Protein AF-A0AAV6L089-F1 (afdb_monomer_lite)

InterPro domains:
  IPR043141 Large ribosomal subunit protein uL10-like domain superfamily [G3DSA:3.30.70.1730] (5-53)
  IPR043141 Large ribosomal subunit protein uL10-like domain superfamily [G3DSA:3.30.70.1730] (54-117)
  IPR043141 Large ribosomal subunit protein uL10-like domain superfamily [SSF160369] (8-100)
  IPR050323 Universal ribosomal protein uL10 [PTHR45699] (53-112)

Secondary structure (DSSP, 8-state):
------HHHHHHHHHHHHHHHHHH-SEEE----TT--HHHHHHHHHHTBTTEEEETTEEEESS-HHHHHHHHHHT---PPPPTTSPPSS--PPPSS-----GGGTHHHHHTT---TTTTSS--

Sequence (123 aa):
MAVKTSKAEKKIKYDHKLCQLLDDYTQILIAAADNVGSNQLQNIRRGLRGDSVGNVGLIFTKGDLKEVSEEVAKYKVGAPARVGLVAPVDVVVPPGNTGLDPSQTSFFQVCSLNCCQLFSSVY

pLDDT: mean 72.43, std 11.78, range [37.31, 91.44]

Foldseek 3Di:
DDDPDDPVVVVVVVVVVVVVLPVVAPDKDAADCPPQDPVLQVVLVVQLPPQWDDDNRITGGNDDPVVVVVSSVVSPDDDPDDPPDDDPDDDDDDDDDPPDDPVPCVVCVVVVHPPPPPPPPPD

Structure (mmCIF, N/CA/C/O backbone):
data_AF-A0AAV6L089-F1
#
_entry.id   AF-A0AAV6L089-F1
#
loop_
_atom_site.group_PDB
_atom_site.id
_atom_site.type_symbol
_atom_site.label_atom_id
_atom_site.label_alt_id
_atom_site.label_comp_id
_atom_site.label_asym_id
_atom_site.label_entity_id
_atom_site.label_seq_id
_atom_site.pdbx_PDB_ins_code
_atom_site.Cartn_x
_atom_site.Cartn_y
_atom_site.Cartn_z
_atom_site.occupancy
_atom_site.B_iso_or_equiv
_atom_site.auth_seq_id
_atom_site.auth_comp_id
_atom_site.auth_asym_id
_atom_site.auth_atom_id
_atom_site.pdbx_PDB_model_num
ATOM 1 N N . MET A 1 1 ? -3.268 22.069 16.979 1.00 44.50 1 MET A N 1
ATOM 2 C CA . MET A 1 1 ? -2.539 21.622 18.190 1.00 44.50 1 MET A CA 1
ATOM 3 C C . MET A 1 1 ? -3.081 20.261 18.603 1.00 44.50 1 MET A C 1
ATOM 5 O O . MET A 1 1 ? -4.291 20.128 18.721 1.00 44.50 1 MET A O 1
ATOM 9 N N . ALA A 1 2 ? -2.235 19.237 18.742 1.00 55.50 2 ALA A N 1
ATOM 10 C CA . ALA A 1 2 ? -2.690 17.888 19.082 1.00 55.50 2 ALA A CA 1
ATOM 11 C C . ALA A 1 2 ? -2.738 17.711 20.605 1.00 55.50 2 ALA A C 1
ATOM 13 O O . ALA A 1 2 ? -1.699 17.663 21.263 1.00 55.50 2 ALA A O 1
ATOM 14 N N . VAL A 1 3 ? -3.946 17.603 21.157 1.00 70.38 3 VAL A N 1
ATOM 15 C CA . VAL A 1 3 ? -4.158 17.217 22.556 1.00 70.38 3 VAL A CA 1
ATOM 16 C C . VAL A 1 3 ? -3.586 15.811 22.756 1.00 70.38 3 VAL A C 1
ATOM 18 O O . VAL A 1 3 ? -4.002 14.855 22.096 1.00 70.38 3 VAL A O 1
ATOM 21 N N . LYS A 1 4 ? -2.589 15.670 23.637 1.00 61.72 4 LYS A N 1
ATOM 22 C CA . LYS A 1 4 ? -1.963 14.377 23.947 1.00 61.72 4 LYS A CA 1
ATOM 23 C C . LYS A 1 4 ? -2.898 13.559 24.843 1.00 61.72 4 LYS A C 1
ATOM 25 O O . LYS A 1 4 ? -2.752 13.547 26.055 1.00 61.72 4 LYS A O 1
ATOM 30 N N . THR A 1 5 ? -3.857 12.867 24.237 1.00 76.06 5 THR A N 1
ATOM 31 C CA . THR A 1 5 ? -4.718 11.898 24.933 1.00 76.06 5 THR A CA 1
ATOM 32 C C . THR A 1 5 ? -3.909 10.694 25.424 1.00 76.06 5 THR A C 1
ATOM 34 O O . THR A 1 5 ? -2.923 10.308 24.772 1.00 76.06 5 THR A O 1
ATOM 37 N N . SER A 1 6 ? -4.347 10.087 26.532 1.00 83.19 6 SER A N 1
ATOM 38 C CA . SER A 1 6 ? -3.741 8.886 27.114 1.00 83.19 6 SER A CA 1
ATOM 39 C C . SER A 1 6 ? -3.697 7.731 26.098 1.00 83.19 6 SER A C 1
ATOM 41 O O . SER A 1 6 ? -4.522 7.635 25.183 1.00 83.19 6 SER A O 1
ATOM 43 N N . LYS A 1 7 ? -2.692 6.849 26.211 1.00 79.69 7 LYS A N 1
ATOM 44 C CA . LYS A 1 7 ? -2.524 5.715 25.278 1.00 79.69 7 LYS A CA 1
ATOM 45 C C . LYS A 1 7 ? -3.734 4.770 25.304 1.00 79.69 7 LYS A C 1
ATOM 47 O O . LYS A 1 7 ? -4.067 4.208 24.265 1.00 79.69 7 LYS A O 1
ATOM 52 N N . ALA A 1 8 ? -4.378 4.617 26.462 1.00 85.50 8 ALA A N 1
ATOM 53 C CA . ALA A 1 8 ? -5.532 3.742 26.649 1.00 85.50 8 ALA A CA 1
ATOM 54 C C . ALA A 1 8 ? -6.777 4.269 25.919 1.00 85.50 8 ALA A C 1
ATOM 56 O O . ALA A 1 8 ? -7.371 3.547 25.124 1.00 85.50 8 ALA A O 1
ATOM 57 N N . GLU A 1 9 ? -7.107 5.551 26.081 1.00 86.31 9 GLU A N 1
ATOM 58 C CA . GLU A 1 9 ? -8.275 6.159 25.427 1.00 86.31 9 GLU A CA 1
ATOM 59 C C . GLU A 1 9 ? -8.173 6.154 23.900 1.00 86.31 9 GLU A C 1
ATOM 61 O O . GLU A 1 9 ? -9.179 6.029 23.206 1.00 86.31 9 GLU A O 1
ATOM 66 N N . LYS A 1 10 ? -6.956 6.260 23.353 1.00 84.62 10 LYS A N 1
ATOM 67 C CA . LYS A 1 10 ? -6.739 6.142 21.906 1.00 84.62 10 LYS A CA 1
ATOM 68 C C . LYS A 1 10 ? -7.093 4.750 21.406 1.00 84.62 10 LYS A C 1
ATOM 70 O O . LYS A 1 10 ? -7.776 4.650 20.397 1.00 84.62 10 LYS A O 1
ATOM 75 N N . LYS A 1 11 ? -6.657 3.700 22.108 1.00 86.75 11 LYS A N 1
ATOM 76 C CA . LYS A 1 11 ? -6.957 2.313 21.727 1.00 86.75 11 LYS A CA 1
ATOM 77 C C . LYS A 1 11 ? -8.460 2.060 21.723 1.00 86.75 11 LYS A C 1
ATOM 79 O O . LYS A 1 11 ? -8.959 1.579 20.722 1.00 86.75 11 LYS A O 1
ATOM 84 N N . ILE A 1 12 ? -9.165 2.491 22.768 1.00 90.31 12 ILE A N 1
ATOM 85 C CA . ILE A 1 12 ? -10.623 2.325 22.881 1.00 90.31 12 ILE A CA 1
ATOM 86 C C . ILE A 1 12 ? -11.354 3.056 21.741 1.00 90.31 12 ILE A C 1
ATOM 88 O O . ILE A 1 12 ? -12.251 2.502 21.115 1.00 90.31 12 ILE A O 1
ATOM 92 N N . LYS A 1 13 ? -10.935 4.285 21.408 1.00 89.12 13 LYS A N 1
ATOM 93 C CA . LYS A 1 13 ? -11.509 5.039 20.278 1.00 89.12 13 LYS A CA 1
ATOM 94 C C . LYS A 1 13 ? -11.220 4.394 18.922 1.00 89.12 13 LYS A C 1
ATOM 96 O O . LYS A 1 13 ? -12.077 4.426 18.044 1.00 89.12 13 LYS A O 1
ATOM 101 N N . TYR A 1 14 ? -10.015 3.856 18.731 1.00 86.50 14 TYR A N 1
ATOM 102 C CA . TYR A 1 14 ? -9.661 3.141 17.505 1.00 86.50 14 TYR A CA 1
ATOM 103 C C . TYR A 1 14 ? -10.434 1.832 17.369 1.00 86.50 14 TYR A C 1
ATOM 105 O O . TYR A 1 14 ? -10.888 1.538 16.273 1.00 86.50 14 TYR A O 1
ATOM 113 N N . ASP A 1 15 ? -10.609 1.103 18.466 1.00 89.50 15 ASP A N 1
ATOM 114 C CA . ASP A 1 15 ? -11.325 -0.170 18.515 1.00 89.50 15 ASP A CA 1
ATOM 115 C C . ASP A 1 15 ? -12.801 0.009 18.146 1.00 89.50 15 ASP A C 1
ATOM 117 O O . ASP A 1 15 ? -13.287 -0.595 17.197 1.00 89.50 15 ASP A O 1
ATOM 121 N N . HIS A 1 16 ? -13.476 0.978 18.770 1.00 91.44 16 HIS A N 1
ATOM 122 C CA . HIS A 1 16 ? -14.857 1.313 18.423 1.00 91.44 16 HIS A CA 1
ATOM 123 C C . HIS A 1 16 ? -15.011 1.736 16.954 1.00 91.44 16 HIS A C 1
ATOM 125 O O . HIS A 1 16 ? -15.977 1.374 16.287 1.00 91.44 16 HIS A O 1
ATOM 131 N N . LYS A 1 17 ? -14.048 2.502 16.425 1.00 87.38 17 LYS A N 1
ATOM 132 C CA . LYS A 1 17 ? -14.046 2.902 15.013 1.00 87.38 17 LYS A CA 1
ATOM 133 C C . LYS A 1 17 ? -13.798 1.714 14.079 1.00 87.38 17 LYS A C 1
ATOM 135 O O . LYS A 1 17 ? -14.322 1.708 12.971 1.00 87.38 17 LYS A O 1
ATOM 140 N N . LEU A 1 18 ? -12.991 0.743 14.502 1.00 85.81 18 LEU A N 1
ATOM 141 C CA . LEU A 1 18 ? -12.735 -0.472 13.741 1.00 85.81 18 LEU A CA 1
ATOM 142 C C . LEU A 1 18 ? -13.996 -1.335 13.670 1.00 85.81 18 LEU A C 1
ATOM 144 O O . LEU A 1 18 ? -14.356 -1.739 12.575 1.00 85.81 18 LEU A O 1
ATOM 148 N N . CYS A 1 19 ? -14.695 -1.543 14.790 1.00 88.81 19 CYS A N 1
ATOM 149 C CA . CYS A 1 19 ? -15.953 -2.294 14.811 1.00 88.81 19 CYS A CA 1
ATOM 150 C C . CYS A 1 19 ? -16.994 -1.689 13.862 1.00 88.81 19 CYS A C 1
ATOM 152 O O . CYS A 1 19 ? -17.545 -2.405 13.040 1.00 88.81 19 CYS A O 1
ATOM 154 N N . GLN A 1 20 ? -17.162 -0.362 13.867 1.00 88.00 20 GLN A N 1
ATOM 155 C CA . GLN A 1 20 ? -18.057 0.312 12.915 1.00 88.00 20 GLN A CA 1
ATOM 156 C C . GLN A 1 20 ? -17.690 0.033 11.449 1.00 88.00 20 GLN A C 1
ATOM 158 O O . GLN A 1 20 ? -18.560 -0.207 10.622 1.00 88.00 20 GLN A O 1
ATOM 163 N N . LEU A 1 21 ? -16.395 0.041 11.122 1.00 84.50 21 LEU A N 1
ATOM 164 C CA . LEU A 1 21 ? -15.922 -0.258 9.768 1.00 84.50 21 LEU A CA 1
ATOM 165 C C . LEU A 1 21 ? -16.069 -1.742 9.402 1.00 84.50 21 LEU A C 1
ATOM 167 O O . LEU A 1 21 ? -16.192 -2.056 8.225 1.00 84.50 21 LEU A O 1
ATOM 171 N N . LEU A 1 22 ? -16.043 -2.643 10.384 1.00 84.12 22 LEU A N 1
ATOM 172 C CA . LEU A 1 22 ? -16.285 -4.071 10.176 1.00 84.12 22 LEU A CA 1
ATOM 173 C C . LEU A 1 22 ? -17.772 -4.375 9.960 1.00 84.12 22 LEU A C 1
ATOM 175 O O . LEU A 1 22 ? -18.090 -5.274 9.191 1.00 84.12 22 LEU A O 1
ATOM 179 N N . ASP A 1 23 ? -18.664 -3.614 10.594 1.00 88.56 23 ASP A N 1
ATOM 180 C CA . ASP A 1 23 ? -20.113 -3.771 10.439 1.00 88.56 23 ASP A CA 1
ATOM 181 C C . ASP A 1 23 ? -20.620 -3.169 9.112 1.00 88.56 23 ASP A C 1
ATOM 183 O O . ASP A 1 23 ? -21.501 -3.731 8.462 1.00 88.56 23 ASP A O 1
ATOM 187 N N . ASP A 1 24 ? -20.045 -2.041 8.677 1.00 86.50 24 ASP A N 1
ATOM 188 C CA . ASP A 1 24 ? -20.463 -1.314 7.467 1.00 86.50 24 ASP A CA 1
ATOM 189 C C . ASP A 1 24 ? -19.994 -1.960 6.147 1.00 86.50 24 ASP A C 1
ATOM 191 O O . ASP A 1 24 ? -20.542 -1.659 5.078 1.00 86.50 24 ASP A O 1
ATOM 195 N N . TYR A 1 25 ? -18.944 -2.786 6.189 1.00 82.94 25 TYR A N 1
ATOM 196 C CA . TYR A 1 25 ? -18.291 -3.351 5.007 1.00 82.94 25 TYR A CA 1
ATOM 197 C C . TYR A 1 25 ? -18.220 -4.873 5.101 1.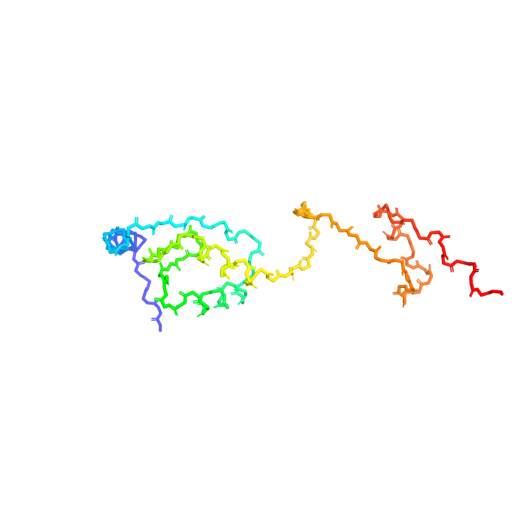00 82.94 25 TYR A C 1
ATOM 199 O O . TYR A 1 25 ? -17.650 -5.437 6.026 1.00 82.94 25 TYR A O 1
ATOM 207 N N . THR A 1 26 ? -18.740 -5.554 4.083 1.00 81.81 26 THR A N 1
ATOM 208 C CA . THR A 1 26 ? -18.785 -7.022 4.032 1.00 81.81 26 THR A CA 1
ATOM 209 C C . THR A 1 26 ? -17.457 -7.657 3.626 1.00 81.81 26 THR A C 1
ATOM 211 O O . THR A 1 26 ? -17.273 -8.860 3.803 1.00 81.81 26 THR A O 1
ATOM 214 N N . GLN A 1 27 ? -16.544 -6.880 3.038 1.00 81.75 27 GLN A N 1
ATOM 215 C CA . GLN A 1 27 ? -15.283 -7.366 2.487 1.00 81.75 27 GLN A CA 1
ATOM 216 C C . GLN A 1 27 ? -14.099 -6.551 3.008 1.00 81.75 27 GLN A C 1
ATOM 218 O O . GLN A 1 27 ? -14.122 -5.318 3.070 1.00 81.75 27 GLN A O 1
ATOM 223 N N . ILE A 1 28 ? -13.049 -7.278 3.392 1.00 81.75 28 ILE A N 1
ATOM 224 C CA . ILE A 1 28 ? -11.830 -6.729 3.979 1.00 81.75 28 ILE A CA 1
ATOM 225 C C . ILE A 1 28 ? -10.649 -7.239 3.165 1.00 81.75 28 ILE A C 1
ATOM 227 O O . ILE A 1 28 ? -10.488 -8.444 2.971 1.00 81.75 28 ILE A O 1
ATOM 231 N N . LEU A 1 29 ? -9.796 -6.318 2.735 1.00 80.12 29 LEU A N 1
ATOM 232 C CA . LEU A 1 29 ? -8.530 -6.607 2.086 1.00 80.12 29 LEU A CA 1
ATOM 233 C C . LEU A 1 29 ? -7.388 -6.176 3.013 1.00 80.12 29 LEU A C 1
ATOM 235 O O . LEU A 1 29 ? -7.295 -5.018 3.421 1.00 80.12 29 LEU A O 1
ATOM 239 N N . ILE A 1 30 ? -6.494 -7.108 3.331 1.00 79.69 30 ILE A N 1
ATOM 240 C CA . ILE A 1 30 ? -5.255 -6.811 4.055 1.00 79.69 30 ILE A CA 1
ATOM 241 C C . ILE A 1 30 ? -4.162 -6.584 3.016 1.00 79.69 30 ILE A C 1
ATOM 243 O O . ILE A 1 30 ? -3.822 -7.496 2.265 1.00 79.69 30 ILE A O 1
ATOM 247 N N . ALA A 1 31 ? -3.612 -5.372 2.971 1.00 75.75 31 ALA A N 1
ATOM 248 C CA . ALA A 1 31 ? -2.500 -5.036 2.091 1.00 75.75 31 ALA A CA 1
ATOM 249 C C . ALA A 1 31 ? -1.217 -4.859 2.909 1.00 75.75 31 ALA A C 1
ATOM 251 O O . ALA A 1 31 ? -1.189 -4.152 3.915 1.00 75.75 31 ALA A O 1
ATOM 252 N N . ALA A 1 32 ? -0.130 -5.496 2.478 1.00 71.38 32 ALA A N 1
ATOM 253 C CA . ALA A 1 32 ? 1.186 -5.228 3.038 1.00 71.38 32 ALA A CA 1
ATOM 254 C C . ALA A 1 32 ? 1.696 -3.894 2.473 1.00 71.38 32 ALA A C 1
ATOM 256 O O . ALA A 1 32 ? 1.915 -3.757 1.270 1.00 71.38 32 ALA A O 1
ATOM 257 N N . ALA A 1 33 ? 1.867 -2.899 3.342 1.00 67.38 33 ALA A N 1
ATOM 258 C CA . ALA A 1 33 ? 2.369 -1.571 2.986 1.00 67.38 33 ALA A CA 1
ATOM 259 C C . ALA A 1 33 ? 3.899 -1.468 3.113 1.00 67.38 33 ALA A C 1
ATOM 261 O O . ALA A 1 33 ? 4.435 -0.378 3.339 1.00 67.38 33 ALA A O 1
ATOM 262 N N . ASP A 1 34 ? 4.601 -2.596 3.028 1.00 68.06 34 ASP A N 1
ATOM 263 C CA . ASP A 1 34 ? 6.047 -2.630 3.179 1.00 68.06 34 ASP A CA 1
ATOM 264 C C . ASP A 1 34 ? 6.699 -1.958 1.967 1.00 68.06 34 ASP A C 1
ATOM 266 O O . ASP A 1 34 ? 6.274 -2.115 0.822 1.00 68.06 34 ASP A O 1
ATOM 270 N N . ASN A 1 35 ? 7.714 -1.138 2.234 1.00 64.56 35 ASN A N 1
ATOM 271 C CA . ASN A 1 35 ? 8.464 -0.378 1.231 1.00 64.56 35 ASN A CA 1
ATOM 272 C C . ASN A 1 35 ? 7.679 0.750 0.526 1.00 64.56 35 ASN A C 1
ATOM 274 O O . ASN A 1 35 ? 8.158 1.293 -0.470 1.00 64.56 35 ASN A O 1
ATOM 278 N N . VAL A 1 36 ? 6.526 1.172 1.057 1.00 72.25 36 VAL A N 1
ATOM 279 C CA . VAL A 1 36 ? 5.772 2.326 0.539 1.00 72.25 36 VAL A CA 1
ATOM 280 C C . VAL A 1 36 ? 6.233 3.618 1.223 1.00 72.25 36 VAL A C 1
ATOM 282 O O . VAL A 1 36 ? 6.108 3.788 2.436 1.00 72.25 36 VAL A O 1
ATOM 285 N N . GLY A 1 37 ? 6.756 4.571 0.446 1.00 72.81 37 GLY A N 1
ATOM 286 C CA . GLY A 1 37 ? 7.133 5.890 0.968 1.00 72.81 37 GLY A CA 1
ATOM 287 C C . GLY A 1 37 ? 5.918 6.733 1.384 1.00 72.81 37 GLY A C 1
ATOM 288 O O . GLY A 1 37 ? 4.837 6.595 0.817 1.00 72.81 37 GLY A O 1
ATOM 289 N N . SER A 1 38 ? 6.081 7.675 2.320 1.00 76.88 38 SER A N 1
ATOM 290 C CA . SER A 1 38 ? 4.974 8.499 2.850 1.00 76.88 38 SER A CA 1
ATOM 291 C C . SER A 1 38 ? 4.165 9.231 1.769 1.00 76.88 38 SER A C 1
ATOM 293 O O . SER A 1 38 ? 2.940 9.284 1.848 1.00 76.88 38 SER A O 1
ATOM 295 N N . ASN A 1 39 ? 4.832 9.764 0.740 1.00 79.94 39 ASN A N 1
ATOM 296 C CA . ASN A 1 39 ? 4.169 10.452 -0.376 1.00 79.94 39 ASN A CA 1
ATOM 297 C C . ASN A 1 39 ? 3.403 9.475 -1.281 1.00 79.94 39 ASN A C 1
ATOM 299 O O . ASN A 1 39 ? 2.301 9.776 -1.733 1.00 79.94 39 ASN A O 1
ATOM 303 N N . GLN A 1 40 ? 3.953 8.280 -1.498 1.00 73.62 40 GLN A N 1
ATOM 304 C CA . GLN A 1 40 ? 3.285 7.217 -2.246 1.00 73.62 40 GLN A CA 1
ATOM 305 C C . GLN A 1 40 ? 2.040 6.732 -1.496 1.00 73.62 40 GLN A C 1
ATOM 307 O O . GLN A 1 40 ? 0.973 6.605 -2.087 1.00 73.62 40 GLN A O 1
ATOM 312 N N . LEU A 1 41 ? 2.143 6.577 -0.175 1.00 76.50 41 LEU A N 1
ATOM 313 C CA . LEU A 1 41 ? 1.030 6.215 0.696 1.00 76.50 41 LEU A CA 1
ATOM 314 C C . LEU A 1 41 ? -0.085 7.271 0.675 1.00 76.50 41 LEU A C 1
ATOM 316 O O . LEU A 1 41 ? -1.264 6.925 0.649 1.00 76.50 41 LEU A O 1
ATOM 320 N N . GLN A 1 42 ? 0.264 8.560 0.655 1.00 76.69 42 GLN A N 1
ATOM 321 C CA . GLN A 1 42 ? -0.718 9.640 0.516 1.00 76.69 42 GLN A CA 1
ATOM 322 C C . GLN A 1 42 ? -1.403 9.637 -0.856 1.00 76.69 42 GLN A C 1
ATOM 324 O O . GLN A 1 42 ? -2.612 9.858 -0.921 1.00 76.69 42 GLN A O 1
ATOM 329 N N . ASN A 1 43 ? -0.673 9.332 -1.932 1.00 79.62 43 ASN A N 1
ATOM 330 C CA . ASN A 1 43 ? -1.245 9.214 -3.275 1.00 79.62 43 ASN A CA 1
ATOM 331 C C . ASN A 1 43 ? -2.185 8.007 -3.398 1.00 79.62 43 ASN A C 1
ATOM 333 O O . ASN A 1 43 ? -3.297 8.170 -3.893 1.00 79.62 43 ASN A O 1
ATOM 337 N N . ILE A 1 44 ? -1.788 6.842 -2.872 1.00 78.69 44 ILE A N 1
ATOM 338 C CA . ILE A 1 44 ? -2.633 5.637 -2.805 1.00 78.69 44 ILE A CA 1
ATOM 339 C C . ILE A 1 44 ? -3.905 5.938 -2.006 1.00 78.69 44 ILE A C 1
ATOM 341 O O . ILE A 1 44 ? -5.010 5.670 -2.463 1.00 78.69 44 ILE A O 1
ATOM 345 N N . ARG A 1 45 ? -3.775 6.603 -0.851 1.00 76.38 45 ARG A N 1
ATOM 346 C CA . ARG A 1 45 ? -4.924 7.043 -0.045 1.00 76.38 45 ARG A CA 1
ATOM 347 C C . ARG A 1 45 ? -5.841 8.025 -0.767 1.00 76.38 45 ARG A C 1
ATOM 349 O O . ARG A 1 45 ? -7.013 8.096 -0.420 1.00 76.38 45 ARG A O 1
ATOM 356 N N . ARG A 1 46 ? -5.331 8.817 -1.712 1.00 79.62 46 ARG A N 1
ATOM 357 C CA . ARG A 1 46 ? -6.153 9.729 -2.515 1.00 79.62 46 ARG A CA 1
ATOM 358 C C . ARG A 1 46 ? -6.914 8.986 -3.611 1.00 79.62 46 ARG A C 1
ATOM 360 O O . ARG A 1 46 ? -8.061 9.339 -3.832 1.00 79.62 46 ARG A O 1
ATOM 367 N N . GLY A 1 47 ? -6.304 7.989 -4.254 1.00 75.88 47 GLY A N 1
ATOM 368 C CA . GLY A 1 47 ? -6.980 7.145 -5.250 1.00 75.88 47 GLY A CA 1
ATOM 369 C C . GLY A 1 47 ? -8.055 6.254 -4.628 1.00 75.88 47 GLY A C 1
ATOM 370 O O . GLY A 1 47 ? -9.139 6.117 -5.167 1.00 75.88 47 GLY A O 1
ATOM 371 N N . LEU A 1 48 ? -7.791 5.747 -3.423 1.00 74.12 48 LEU A N 1
ATOM 372 C CA . LEU A 1 48 ? -8.710 4.895 -2.666 1.00 74.12 48 LEU A CA 1
ATOM 373 C C . LEU A 1 48 ? -9.854 5.654 -1.963 1.00 74.12 48 LEU A C 1
ATOM 375 O O . LEU A 1 48 ? -10.749 5.020 -1.400 1.00 74.12 48 LEU A O 1
ATOM 379 N N . ARG A 1 49 ? -9.841 6.998 -1.970 1.00 69.56 49 ARG A N 1
ATOM 380 C CA . ARG A 1 49 ? -10.894 7.832 -1.364 1.00 69.56 49 ARG A CA 1
ATOM 381 C C . ARG A 1 49 ? -12.172 7.759 -2.206 1.00 69.56 49 ARG A C 1
ATOM 383 O O . ARG A 1 49 ? -12.307 8.488 -3.179 1.00 69.56 49 ARG A O 1
ATOM 390 N N . GLY A 1 50 ? -13.121 6.939 -1.770 1.00 68.06 50 GLY A N 1
ATOM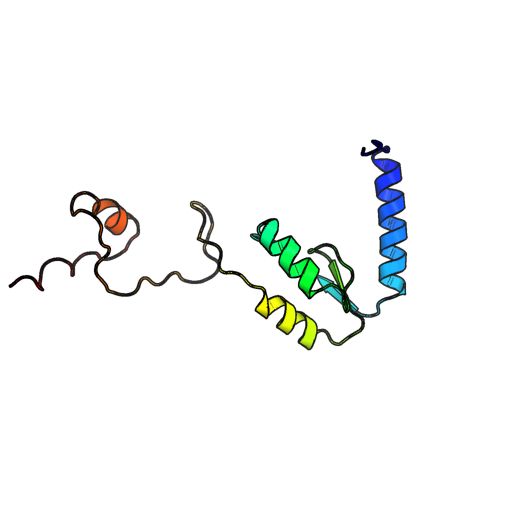 391 C CA . GLY A 1 50 ? -14.449 6.806 -2.379 1.00 68.06 50 GLY A CA 1
ATOM 392 C C . GLY A 1 50 ? -15.022 5.423 -2.111 1.00 68.06 50 GLY A C 1
ATOM 393 O O . GLY A 1 50 ? -16.034 5.295 -1.429 1.00 68.06 50 GLY A O 1
ATOM 394 N N . ASP A 1 51 ? -14.273 4.405 -2.525 1.00 64.75 51 ASP A N 1
ATOM 395 C CA . ASP A 1 51 ? -14.701 3.003 -2.448 1.00 64.75 51 ASP A CA 1
ATOM 396 C C . ASP A 1 51 ? -14.087 2.254 -1.268 1.00 64.75 51 ASP A C 1
ATOM 398 O O . ASP A 1 51 ? -14.531 1.157 -0.918 1.00 64.75 51 ASP A O 1
ATOM 402 N N . SER A 1 52 ? -13.076 2.858 -0.630 1.00 62.72 52 SER A N 1
ATOM 403 C CA . SER A 1 52 ? -12.433 2.264 0.527 1.00 62.72 52 SER A CA 1
ATOM 404 C C . SER A 1 52 ? -12.035 3.259 1.610 1.00 62.72 52 SER A C 1
ATOM 406 O O . SER A 1 52 ? -11.544 4.365 1.373 1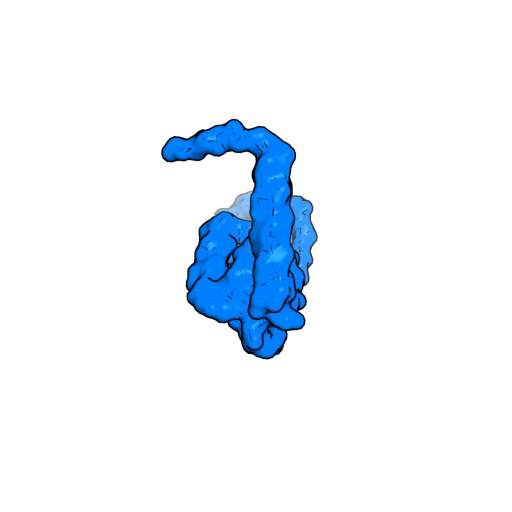.00 62.72 52 SER A O 1
ATOM 408 N N . VAL A 1 53 ? -12.259 2.853 2.854 1.00 64.12 53 VAL A N 1
ATOM 409 C CA . VAL A 1 53 ? -11.859 3.601 4.045 1.00 64.12 53 VAL A CA 1
ATOM 410 C C . VAL A 1 53 ? -10.842 2.728 4.753 1.00 64.12 53 VAL A C 1
ATOM 412 O O . VAL A 1 53 ? -11.155 1.598 5.083 1.00 64.12 53 VAL A O 1
ATOM 415 N N . GLY A 1 54 ? -9.603 3.181 4.947 1.00 64.81 54 GLY A N 1
ATOM 416 C CA . GLY A 1 54 ? -8.589 2.275 5.485 1.00 64.81 54 GLY A CA 1
ATOM 417 C C . GLY A 1 54 ? -7.233 2.899 5.767 1.00 64.81 54 GLY A C 1
ATOM 418 O O . GLY A 1 54 ? -6.793 3.847 5.112 1.00 64.81 54 GLY A O 1
ATOM 419 N N . ASN A 1 55 ? -6.551 2.356 6.774 1.00 61.34 55 ASN A N 1
ATOM 420 C CA . ASN A 1 55 ? -5.108 2.527 6.910 1.00 61.34 55 ASN A CA 1
ATOM 421 C C . ASN A 1 55 ? -4.440 1.452 6.041 1.00 61.34 55 ASN A C 1
ATOM 423 O O . ASN A 1 55 ? -5.025 0.398 5.891 1.00 61.34 55 ASN A O 1
ATOM 427 N N . VAL A 1 56 ? -3.247 1.656 5.480 1.00 63.09 56 VAL A N 1
ATOM 428 C CA . VAL A 1 56 ? -2.749 0.805 4.365 1.00 63.09 56 VAL A CA 1
ATOM 429 C C . VAL A 1 56 ? -2.532 -0.681 4.729 1.00 63.09 56 VAL A C 1
ATOM 431 O O . VAL A 1 56 ? -2.318 -1.481 3.838 1.00 63.09 56 VAL A O 1
ATOM 434 N N . GLY A 1 57 ? -2.690 -1.077 5.999 1.00 66.88 57 GLY A N 1
ATOM 435 C CA . GLY A 1 57 ? -2.792 -2.486 6.410 1.00 66.88 57 GLY A CA 1
ATOM 436 C C . GLY A 1 57 ? -4.187 -3.126 6.287 1.00 66.88 57 GLY A C 1
ATOM 437 O O . GLY A 1 57 ? -4.286 -4.343 6.215 1.00 66.88 57 GLY A O 1
ATOM 438 N N . LEU A 1 58 ? -5.262 -2.334 6.280 1.00 73.38 58 LEU A N 1
ATOM 439 C CA . LEU A 1 58 ? -6.661 -2.773 6.253 1.00 73.38 58 LEU A CA 1
ATOM 440 C C . LEU A 1 58 ? -7.466 -1.847 5.340 1.00 73.38 58 LEU A C 1
ATOM 442 O O . LEU A 1 58 ? -7.693 -0.679 5.668 1.00 73.38 58 LEU A O 1
ATOM 446 N N . ILE A 1 59 ? -7.889 -2.380 4.203 1.00 79.62 59 ILE A N 1
ATOM 447 C CA . ILE A 1 59 ? -8.709 -1.705 3.204 1.00 79.62 59 ILE A CA 1
ATOM 448 C C . ILE A 1 59 ? -10.106 -2.332 3.286 1.00 79.62 59 ILE A C 1
ATOM 450 O O . ILE A 1 59 ? -10.275 -3.518 3.011 1.00 79.62 59 ILE A O 1
ATOM 454 N N . PHE A 1 60 ? -11.097 -1.541 3.696 1.00 80.44 60 PHE A N 1
ATOM 455 C CA . PHE A 1 60 ? -12.506 -1.944 3.713 1.00 80.44 60 PHE A CA 1
ATOM 456 C C . PHE A 1 60 ? -13.153 -1.533 2.395 1.00 80.44 60 PHE A C 1
ATOM 458 O O . PHE A 1 60 ? -13.043 -0.360 2.044 1.00 80.44 60 PHE A O 1
ATOM 465 N N . THR A 1 61 ? -13.791 -2.452 1.666 1.00 77.69 61 THR A N 1
ATOM 466 C CA . THR A 1 61 ? -14.400 -2.163 0.353 1.00 77.69 61 THR A CA 1
ATOM 467 C C . THR A 1 61 ? -15.840 -2.646 0.282 1.00 77.69 61 THR A C 1
ATOM 469 O O . THR A 1 61 ? -16.194 -3.664 0.874 1.00 77.69 61 THR A O 1
ATOM 472 N N . LYS A 1 62 ? -16.701 -1.877 -0.399 1.00 76.38 62 LYS A N 1
ATOM 473 C CA . LYS A 1 62 ? -18.098 -2.280 -0.670 1.00 76.38 62 LYS A CA 1
ATOM 474 C C . LYS A 1 62 ? -18.258 -3.008 -2.006 1.00 76.38 62 LYS A C 1
ATOM 476 O O . LYS A 1 62 ? -19.270 -3.669 -2.200 1.00 76.38 62 LYS A O 1
ATOM 481 N N . GLY A 1 63 ? -17.292 -2.844 -2.911 1.00 75.94 63 GLY A N 1
ATOM 482 C CA . GLY A 1 63 ? -17.236 -3.508 -4.215 1.00 75.94 63 GLY A CA 1
ATOM 483 C C . GLY A 1 63 ? -16.302 -4.719 -4.228 1.00 75.94 63 GLY A C 1
ATOM 484 O O . GLY A 1 63 ? -15.637 -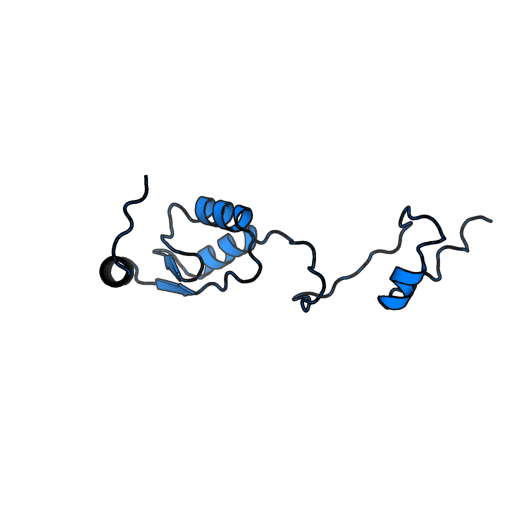5.012 -3.232 1.00 75.94 63 GLY A O 1
ATOM 485 N N . ASP A 1 64 ? -16.241 -5.388 -5.380 1.00 80.19 64 ASP A N 1
ATOM 486 C CA . ASP A 1 64 ? -15.537 -6.656 -5.573 1.00 80.19 64 ASP A CA 1
ATOM 487 C C . ASP A 1 64 ? -14.018 -6.566 -5.341 1.00 80.19 64 ASP A C 1
ATOM 489 O O . ASP A 1 64 ? -13.338 -5.640 -5.786 1.00 80.19 64 ASP A O 1
ATOM 493 N N . LEU A 1 65 ? -13.446 -7.608 -4.718 1.00 76.25 65 LEU A N 1
ATOM 494 C CA . LEU A 1 65 ? -12.013 -7.668 -4.379 1.00 76.25 65 LEU A CA 1
ATOM 495 C C . LEU A 1 65 ? -11.087 -7.532 -5.600 1.00 76.25 65 LEU A C 1
ATOM 497 O O . LEU A 1 65 ? -9.949 -7.080 -5.461 1.00 76.25 65 LEU A O 1
ATOM 501 N N . LYS A 1 66 ? -11.542 -7.961 -6.783 1.00 81.62 66 LYS A N 1
ATOM 502 C CA . LYS A 1 66 ? -10.723 -7.969 -8.004 1.00 81.62 66 LYS A CA 1
ATOM 503 C C . LYS A 1 66 ? -10.418 -6.556 -8.488 1.00 81.62 66 LYS A C 1
ATOM 505 O O . LYS A 1 66 ? -9.251 -6.232 -8.687 1.00 81.62 66 LYS A O 1
ATOM 510 N N . GLU A 1 67 ? -11.437 -5.708 -8.586 1.00 80.44 67 GLU A N 1
ATOM 511 C CA . GLU A 1 67 ? -11.288 -4.325 -9.054 1.00 80.44 67 GLU A CA 1
ATOM 512 C C . GLU A 1 67 ? -10.385 -3.521 -8.118 1.00 80.44 67 GLU A C 1
ATOM 514 O O . GLU A 1 67 ? -9.489 -2.804 -8.557 1.00 80.44 67 GLU A O 1
ATOM 519 N N . VAL A 1 68 ? -10.547 -3.717 -6.808 1.00 78.44 68 VAL A N 1
ATOM 520 C CA . VAL A 1 68 ? -9.735 -3.049 -5.784 1.00 78.44 68 VAL A CA 1
ATOM 521 C C . VAL A 1 68 ? -8.269 -3.463 -5.890 1.00 78.44 68 VAL A C 1
ATOM 523 O O . VAL A 1 68 ? -7.378 -2.617 -5.813 1.00 78.44 68 VAL A O 1
ATOM 526 N N . SER A 1 69 ? -7.993 -4.756 -6.081 1.00 77.75 69 SER A N 1
ATOM 527 C CA . SER A 1 69 ? -6.622 -5.247 -6.244 1.00 77.75 69 SER A CA 1
ATOM 528 C C . SER A 1 69 ? -5.967 -4.694 -7.512 1.00 77.75 69 SER A C 1
ATOM 530 O O . SER A 1 69 ? -4.785 -4.346 -7.490 1.00 77.75 69 SER A O 1
ATOM 532 N N . GLU A 1 70 ? -6.714 -4.603 -8.610 1.00 81.31 70 GLU A N 1
ATOM 533 C CA . GLU A 1 70 ? -6.238 -4.013 -9.863 1.00 81.31 70 GLU A CA 1
ATOM 534 C C . GLU A 1 70 ? -5.976 -2.510 -9.715 1.00 81.31 70 GLU A C 1
ATOM 536 O O . GLU A 1 70 ? -4.947 -2.011 -10.174 1.00 81.31 70 GLU A O 1
ATOM 541 N N . GLU A 1 71 ? -6.847 -1.788 -9.012 1.00 77.81 71 GLU A N 1
ATOM 542 C CA . GLU A 1 71 ? -6.685 -0.359 -8.746 1.00 77.81 71 GLU A CA 1
ATOM 543 C C . GLU A 1 71 ? -5.454 -0.090 -7.870 1.00 77.81 71 GLU A C 1
ATOM 545 O O . GLU A 1 71 ? -4.632 0.772 -8.185 1.00 77.81 71 GLU A O 1
ATOM 550 N N . VAL A 1 72 ? -5.248 -0.885 -6.815 1.00 77.12 72 VAL A N 1
ATOM 551 C CA . VAL A 1 72 ? -4.045 -0.801 -5.970 1.00 77.12 72 VAL A CA 1
ATOM 552 C C . VAL A 1 72 ? -2.781 -1.120 -6.777 1.00 77.12 72 VAL A C 1
ATOM 554 O O . VAL A 1 72 ? -1.752 -0.466 -6.582 1.00 77.12 72 VAL A O 1
ATOM 557 N N . ALA A 1 73 ? -2.845 -2.064 -7.722 1.00 78.12 73 ALA A N 1
ATOM 558 C CA . ALA A 1 73 ? -1.715 -2.408 -8.582 1.00 78.12 73 ALA A CA 1
ATOM 559 C C . ALA A 1 73 ? -1.285 -1.248 -9.503 1.00 78.12 73 ALA A C 1
ATOM 561 O O . ALA A 1 73 ? -0.084 -1.078 -9.729 1.00 78.12 73 ALA A O 1
ATOM 562 N N . LYS A 1 74 ? -2.216 -0.397 -9.967 1.00 77.81 74 LYS A N 1
ATOM 563 C CA . LYS A 1 74 ? -1.907 0.791 -10.796 1.00 77.81 74 LYS A CA 1
ATOM 564 C C . LYS A 1 74 ? -1.028 1.811 -10.070 1.00 77.81 74 LYS A C 1
ATOM 566 O O . LYS A 1 74 ? -0.220 2.492 -10.696 1.00 77.81 74 LYS A O 1
ATOM 571 N N . TYR A 1 75 ? -1.151 1.907 -8.747 1.00 73.31 75 TYR A N 1
ATOM 572 C CA . TYR A 1 75 ? -0.393 2.859 -7.929 1.00 73.31 75 TYR A CA 1
ATOM 573 C C . TYR A 1 75 ? 0.947 2.308 -7.412 1.00 73.31 75 TYR A C 1
ATOM 575 O O . TYR A 1 75 ? 1.595 2.935 -6.561 1.00 73.31 75 TYR A O 1
ATOM 583 N N . LYS A 1 76 ? 1.405 1.154 -7.917 1.00 69.94 76 LYS A N 1
ATOM 584 C CA . LYS A 1 76 ? 2.719 0.594 -7.582 1.00 69.94 76 LYS A CA 1
ATOM 585 C C . LYS A 1 76 ? 3.825 1.416 -8.253 1.00 69.94 76 LYS A C 1
ATOM 587 O O . LYS A 1 76 ? 4.230 1.160 -9.380 1.00 69.94 76 LYS A O 1
ATOM 592 N N . VAL A 1 77 ? 4.320 2.427 -7.542 1.00 67.50 77 VAL A N 1
ATOM 593 C CA . VAL A 1 77 ? 5.468 3.229 -7.978 1.00 67.50 77 VAL A CA 1
ATOM 594 C C . VAL A 1 77 ? 6.744 2.413 -7.784 1.00 67.50 77 VAL A C 1
ATOM 596 O O . VAL A 1 77 ? 6.977 1.874 -6.700 1.00 67.50 77 VAL A O 1
ATOM 599 N N . GLY A 1 78 ? 7.573 2.336 -8.826 1.00 64.88 78 GLY A N 1
ATOM 600 C CA . GLY A 1 78 ? 8.922 1.791 -8.716 1.00 64.88 78 GLY A CA 1
ATOM 601 C C . GLY A 1 78 ? 9.747 2.652 -7.765 1.00 64.88 78 GLY A C 1
ATOM 602 O O . GLY A 1 78 ? 10.015 3.818 -8.048 1.00 64.88 78 GLY A O 1
ATOM 603 N N . ALA A 1 79 ? 10.123 2.094 -6.619 1.00 65.50 79 ALA A N 1
ATOM 604 C CA . ALA A 1 79 ? 11.076 2.723 -5.719 1.00 65.50 79 ALA A CA 1
ATOM 605 C C . ALA A 1 79 ? 12.491 2.239 -6.071 1.00 65.50 79 ALA A C 1
ATOM 607 O O . ALA A 1 79 ? 12.660 1.050 -6.359 1.00 65.50 79 ALA A O 1
ATOM 608 N N . PRO A 1 80 ? 13.513 3.114 -6.033 1.00 69.38 80 PRO A N 1
ATOM 609 C CA . PRO A 1 80 ? 14.890 2.671 -6.195 1.00 69.38 80 PRO A CA 1
ATOM 610 C C . PRO A 1 80 ? 15.229 1.653 -5.102 1.00 69.38 80 PRO A C 1
ATOM 612 O O . PRO A 1 80 ? 14.847 1.824 -3.938 1.00 69.38 80 PRO A O 1
ATOM 615 N N . ALA A 1 81 ? 15.941 0.592 -5.481 1.00 73.31 81 ALA A N 1
ATOM 616 C CA . ALA A 1 81 ? 16.403 -0.410 -4.533 1.00 73.31 81 ALA A CA 1
ATOM 617 C C . ALA A 1 81 ? 17.268 0.260 -3.454 1.00 73.31 81 ALA A C 1
ATOM 619 O O . ALA A 1 81 ? 18.156 1.060 -3.752 1.00 73.31 81 ALA A O 1
ATOM 620 N N . ARG A 1 82 ? 16.986 -0.045 -2.185 1.00 71.12 82 ARG A N 1
ATOM 621 C CA . ARG A 1 82 ? 17.784 0.439 -1.054 1.00 71.12 82 ARG A CA 1
ATOM 622 C C . ARG A 1 82 ? 18.882 -0.569 -0.751 1.00 71.12 82 ARG A C 1
ATOM 624 O O . ARG A 1 82 ? 18.624 -1.769 -0.720 1.00 71.12 82 ARG A O 1
ATOM 631 N N . VAL A 1 83 ? 20.091 -0.071 -0.500 1.00 74.00 83 VAL A N 1
ATOM 632 C CA . VAL A 1 83 ? 21.242 -0.908 -0.137 1.00 74.00 83 VAL A CA 1
ATOM 633 C C . VAL A 1 83 ? 20.907 -1.726 1.115 1.00 74.00 83 VAL A C 1
ATOM 635 O O . VAL A 1 83 ? 20.409 -1.176 2.097 1.00 74.00 83 VAL A O 1
ATOM 638 N N . GLY A 1 84 ? 21.169 -3.034 1.069 1.00 76.38 84 GLY A N 1
ATOM 639 C CA . GLY A 1 84 ? 20.929 -3.961 2.181 1.00 76.38 84 GLY A CA 1
ATOM 640 C C . GLY A 1 84 ? 19.538 -4.607 2.221 1.00 76.38 84 GLY A C 1
ATOM 641 O O . GLY A 1 84 ? 19.289 -5.410 3.116 1.00 76.38 84 GLY A O 1
ATOM 642 N N . LEU A 1 85 ? 18.642 -4.304 1.273 1.00 71.44 85 LEU A N 1
ATOM 643 C CA . LEU A 1 85 ? 17.376 -5.026 1.100 1.00 71.44 85 LEU A CA 1
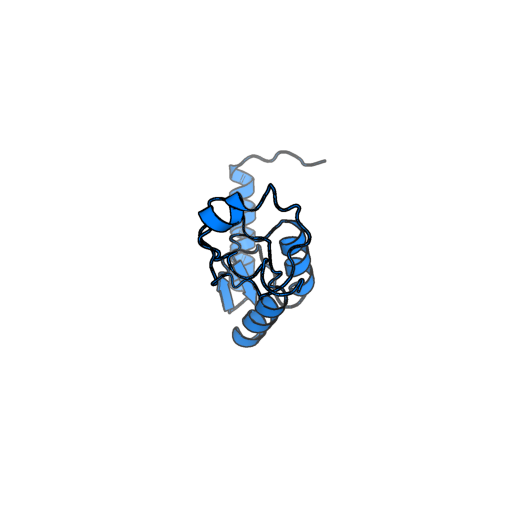ATOM 644 C C . LEU A 1 85 ? 17.460 -6.024 -0.059 1.00 71.44 85 LEU A C 1
ATOM 646 O O . LEU A 1 85 ? 18.033 -5.723 -1.105 1.00 71.44 85 LEU A O 1
ATOM 650 N N . VAL A 1 86 ? 16.824 -7.186 0.106 1.00 73.12 86 VAL A N 1
ATOM 651 C CA . VAL A 1 86 ? 16.607 -8.133 -0.995 1.00 73.12 86 VAL A CA 1
ATOM 652 C C . VAL A 1 86 ? 15.604 -7.521 -1.973 1.00 73.12 86 VAL A C 1
ATOM 654 O O . VAL A 1 86 ? 14.545 -7.036 -1.564 1.00 73.12 86 VAL A O 1
ATOM 657 N N . ALA A 1 87 ? 15.946 -7.511 -3.261 1.00 71.38 87 ALA A N 1
ATOM 658 C CA . ALA A 1 87 ? 15.050 -7.015 -4.294 1.00 71.38 87 ALA A CA 1
ATOM 659 C C . ALA A 1 87 ? 13.860 -7.982 -4.465 1.00 71.38 87 ALA A C 1
ATOM 661 O O . ALA A 1 87 ? 14.071 -9.189 -4.566 1.00 71.38 87 ALA A O 1
ATOM 662 N N . PRO A 1 88 ? 12.612 -7.482 -4.515 1.00 75.50 88 PRO A N 1
ATOM 663 C CA . PRO A 1 88 ? 11.437 -8.330 -4.728 1.00 75.50 88 PRO A CA 1
ATOM 664 C C . PRO A 1 88 ? 11.285 -8.797 -6.186 1.00 75.50 88 PRO A C 1
ATOM 666 O O . PRO A 1 88 ? 10.464 -9.665 -6.460 1.00 75.50 88 PRO A O 1
ATOM 669 N N . VAL A 1 89 ? 12.020 -8.182 -7.118 1.00 77.25 89 VAL A N 1
ATOM 670 C CA . VAL A 1 89 ? 12.031 -8.479 -8.558 1.00 77.25 89 VAL A CA 1
ATOM 671 C C . VAL A 1 89 ? 13.479 -8.407 -9.042 1.00 77.25 89 VAL A C 1
ATOM 673 O O . VAL A 1 89 ? 14.250 -7.593 -8.528 1.00 77.25 89 VAL A O 1
ATOM 676 N N . ASP A 1 90 ? 13.830 -9.225 -10.033 1.00 72.94 90 ASP A N 1
ATOM 677 C CA . ASP A 1 90 ? 15.158 -9.227 -10.648 1.00 72.94 90 ASP A CA 1
ATOM 678 C C . ASP A 1 90 ? 15.486 -7.874 -11.298 1.00 72.94 90 ASP A C 1
ATOM 680 O O . ASP A 1 90 ? 14.697 -7.305 -12.056 1.00 72.94 90 ASP A O 1
ATOM 684 N N . VAL A 1 91 ? 16.677 -7.351 -10.998 1.00 71.44 91 VAL A N 1
ATOM 685 C CA . VAL A 1 91 ? 17.172 -6.083 -11.547 1.00 71.44 91 VAL A CA 1
ATOM 686 C C . VAL A 1 91 ? 18.024 -6.384 -12.776 1.00 71.44 91 VAL A C 1
ATOM 688 O O . VAL A 1 91 ? 19.137 -6.889 -12.654 1.00 71.44 91 VAL A O 1
ATOM 691 N N . VAL A 1 92 ? 17.513 -6.058 -13.964 1.00 77.62 92 VAL A N 1
ATOM 692 C CA . VAL A 1 92 ? 18.232 -6.224 -15.236 1.00 77.62 92 VAL A CA 1
ATOM 693 C C . VAL A 1 92 ? 18.756 -4.871 -15.707 1.00 77.62 92 VAL A C 1
ATOM 695 O O . VAL A 1 92 ? 18.000 -3.905 -15.804 1.00 77.62 92 VAL A O 1
ATOM 698 N N . VAL A 1 93 ? 20.052 -4.800 -16.017 1.00 75.44 93 VAL A N 1
ATOM 699 C CA . VAL A 1 93 ? 20.691 -3.601 -16.577 1.00 75.44 93 VAL A CA 1
ATOM 700 C C . VAL A 1 93 ? 20.771 -3.751 -18.102 1.00 75.44 93 VAL A C 1
ATOM 702 O O . VAL A 1 93 ? 21.342 -4.739 -18.568 1.00 75.44 93 VAL A O 1
ATOM 705 N N . PRO A 1 94 ? 20.211 -2.819 -18.900 1.00 78.06 94 PRO A N 1
ATOM 706 C CA . PRO A 1 94 ? 20.337 -2.873 -20.353 1.00 78.06 94 PRO A CA 1
ATOM 707 C C . PRO A 1 94 ? 21.782 -2.570 -20.793 1.00 78.06 94 PRO A C 1
ATOM 709 O O . PRO A 1 94 ? 22.466 -1.778 -20.140 1.00 78.06 94 PRO A O 1
ATOM 712 N N . PRO A 1 95 ? 22.262 -3.154 -21.905 1.00 77.69 95 PRO A N 1
ATOM 713 C CA . PRO A 1 95 ? 23.580 -2.835 -22.446 1.00 77.69 95 PRO A CA 1
ATOM 714 C C . PRO A 1 95 ? 23.611 -1.391 -22.976 1.00 77.69 95 PRO A C 1
ATOM 716 O O . PRO A 1 95 ? 22.734 -0.988 -23.738 1.00 77.69 95 PRO A O 1
ATOM 719 N N . GLY A 1 96 ? 24.620 -0.608 -22.587 1.00 79.19 96 GLY A N 1
ATOM 720 C CA . GLY A 1 96 ? 24.763 0.788 -23.009 1.00 79.19 96 GLY A CA 1
ATOM 721 C C . GLY A 1 96 ? 25.922 1.513 -22.325 1.00 79.19 96 GLY A C 1
ATOM 722 O O . GLY A 1 96 ? 26.514 1.009 -21.370 1.00 79.19 96 GLY A O 1
ATOM 723 N N . ASN A 1 97 ? 26.260 2.705 -22.820 1.00 75.50 97 ASN A N 1
ATOM 724 C CA . ASN A 1 97 ? 27.278 3.557 -22.211 1.00 75.50 97 ASN A CA 1
ATOM 725 C C . ASN A 1 97 ? 26.762 4.142 -20.883 1.00 75.50 97 ASN A C 1
ATOM 727 O O . ASN A 1 97 ? 25.740 4.816 -20.829 1.00 75.50 97 ASN A O 1
ATOM 731 N N . THR A 1 98 ? 27.487 3.909 -19.791 1.00 72.31 98 THR A N 1
ATOM 732 C CA . THR A 1 98 ? 27.077 4.346 -18.444 1.00 72.31 98 THR A CA 1
ATOM 733 C C . THR A 1 98 ? 27.385 5.818 -18.151 1.00 72.31 98 THR A C 1
ATOM 735 O O . THR A 1 98 ? 26.942 6.334 -17.130 1.00 72.31 98 THR A O 1
ATOM 738 N N . GLY A 1 99 ? 28.139 6.505 -19.022 1.00 75.75 99 GLY A N 1
ATOM 739 C CA . GLY A 1 99 ? 28.489 7.926 -18.871 1.00 75.75 99 GLY A CA 1
ATOM 740 C C . GLY A 1 99 ? 29.403 8.243 -17.678 1.00 75.75 99 GLY A C 1
ATOM 741 O O . GLY A 1 99 ? 29.594 9.412 -17.352 1.00 75.75 99 GLY A O 1
ATOM 742 N N . LEU A 1 100 ? 29.949 7.216 -17.022 1.00 76.06 100 LEU A N 1
ATOM 743 C CA . LEU A 1 100 ? 30.856 7.326 -15.881 1.00 76.06 100 LEU A CA 1
ATOM 744 C C . LEU A 1 100 ? 32.316 7.287 -16.343 1.00 76.06 100 LEU A C 1
ATOM 746 O O . LEU A 1 100 ? 32.653 6.617 -17.319 1.00 76.06 100 LEU A O 1
ATOM 750 N N . ASP A 1 101 ? 33.181 7.990 -15.613 1.00 75.38 101 ASP A N 1
ATOM 751 C CA . ASP A 1 101 ? 34.625 7.988 -15.850 1.00 75.38 101 ASP A CA 1
ATOM 752 C C . ASP A 1 101 ? 35.220 6.573 -15.643 1.00 75.38 101 ASP A C 1
ATOM 754 O O . ASP A 1 101 ? 34.813 5.868 -14.708 1.00 75.38 101 ASP A O 1
ATOM 758 N N . PRO A 1 102 ? 36.186 6.133 -16.477 1.00 72.56 102 PRO A N 1
ATOM 759 C CA . PRO A 1 102 ? 36.770 4.786 -16.431 1.00 72.56 102 PRO A CA 1
ATOM 760 C C . PRO A 1 102 ? 37.375 4.386 -15.075 1.00 72.56 102 PRO A C 1
ATOM 762 O O . PRO A 1 102 ? 37.509 3.191 -14.792 1.00 72.56 102 PRO A O 1
ATOM 765 N N . SER A 1 103 ? 37.699 5.347 -14.208 1.00 74.31 103 SER A N 1
ATOM 766 C CA . SER A 1 103 ? 38.217 5.088 -12.860 1.00 74.31 103 SER A CA 1
ATOM 767 C C . SER A 1 103 ? 37.198 4.467 -11.886 1.00 74.31 103 SER A C 1
ATOM 769 O O . SER A 1 103 ? 37.604 3.830 -10.916 1.00 74.31 103 SER A O 1
ATOM 771 N N . GLN A 1 104 ? 35.885 4.569 -12.140 1.00 67.25 104 GLN A N 1
ATOM 772 C CA . GLN A 1 104 ? 34.824 4.053 -11.248 1.00 67.25 104 GLN A CA 1
ATOM 773 C C . GLN A 1 104 ? 34.267 2.673 -11.653 1.00 67.25 104 GLN A C 1
ATOM 775 O O . GLN A 1 104 ? 33.199 2.253 -11.206 1.00 67.25 104 GLN A O 1
ATOM 780 N N . THR A 1 105 ? 34.990 1.933 -12.491 1.00 67.69 105 THR A N 1
ATOM 781 C CA . THR A 1 105 ? 34.551 0.638 -13.044 1.00 67.69 105 THR A CA 1
ATOM 782 C C . THR A 1 105 ? 34.572 -0.522 -12.039 1.00 67.69 105 THR A C 1
ATOM 784 O O . THR A 1 105 ? 33.856 -1.508 -12.231 1.00 67.69 105 THR A O 1
ATOM 787 N N . SER A 1 106 ? 35.314 -0.394 -10.934 1.00 69.38 106 SER A N 1
ATOM 788 C CA . SER A 1 106 ? 35.422 -1.415 -9.879 1.00 69.38 106 SER A CA 1
ATOM 789 C C . SER A 1 106 ? 34.093 -1.700 -9.167 1.00 69.38 106 SER A C 1
ATOM 791 O O . SER A 1 106 ? 33.824 -2.843 -8.800 1.00 69.38 106 SER A O 1
ATOM 793 N N . PHE A 1 107 ? 33.212 -0.702 -9.038 1.00 65.00 107 PHE A N 1
ATOM 794 C CA . PHE A 1 107 ? 31.889 -0.869 -8.425 1.00 65.00 107 PHE A CA 1
ATOM 795 C C . PHE A 1 107 ? 30.997 -1.856 -9.195 1.00 65.00 107 PHE A C 1
ATOM 797 O O . PHE A 1 107 ? 30.270 -2.638 -8.586 1.00 65.00 107 PHE A O 1
ATOM 804 N N . PHE A 1 108 ? 31.076 -1.869 -10.529 1.00 66.56 108 PHE A N 1
ATOM 805 C CA . PHE A 1 108 ? 30.266 -2.759 -11.368 1.00 66.56 108 PHE A CA 1
ATOM 806 C C . PHE A 1 108 ? 30.766 -4.20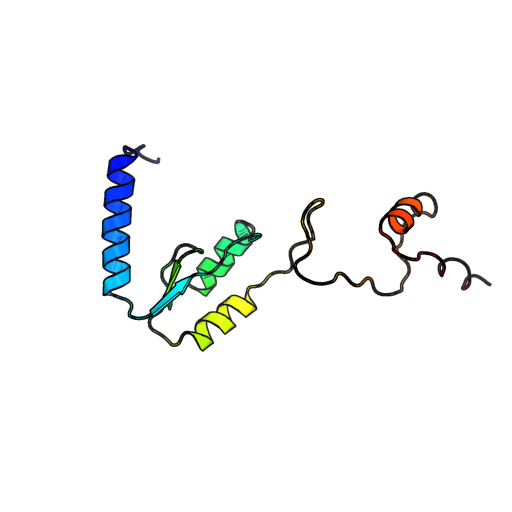6 -11.332 1.00 66.56 108 PHE A C 1
ATOM 808 O O . PHE A 1 108 ? 29.956 -5.132 -11.303 1.00 66.56 108 PHE A O 1
ATOM 815 N N . GLN A 1 109 ? 32.084 -4.401 -11.235 1.00 64.12 109 GLN A N 1
ATOM 816 C CA . GLN A 1 109 ? 32.693 -5.727 -11.090 1.00 64.12 109 GLN A CA 1
ATOM 817 C C . GLN A 1 109 ? 32.285 -6.398 -9.769 1.00 64.12 109 GLN A C 1
ATOM 819 O O . GLN A 1 109 ? 31.974 -7.587 -9.753 1.00 64.12 109 GLN A O 1
ATOM 824 N N . VAL A 1 110 ? 32.215 -5.630 -8.675 1.00 65.94 110 VAL A N 1
ATOM 825 C CA . VAL A 1 110 ? 31.774 -6.127 -7.358 1.00 65.94 110 VAL A CA 1
ATOM 826 C C . VAL A 1 110 ? 30.279 -6.478 -7.350 1.00 65.94 110 VAL A C 1
ATOM 828 O O . VAL A 1 110 ? 29.880 -7.459 -6.729 1.00 65.94 110 VAL A O 1
ATOM 831 N N . CYS A 1 111 ? 29.450 -5.742 -8.094 1.00 59.91 111 CYS A N 1
ATOM 832 C CA . CYS A 1 111 ? 28.016 -6.020 -8.246 1.00 59.91 111 CYS A CA 1
ATOM 833 C C . CYS A 1 111 ? 27.693 -7.177 -9.216 1.00 59.91 111 CYS A C 1
ATOM 835 O O . CYS A 1 111 ? 26.536 -7.340 -9.594 1.00 59.91 111 CYS A O 1
ATOM 837 N N . SER A 1 112 ? 28.686 -7.980 -9.626 1.00 58.66 112 SER A N 1
ATOM 838 C CA . SER A 1 112 ? 28.538 -9.056 -10.625 1.00 58.66 112 SER A CA 1
ATOM 839 C C . SER A 1 112 ? 27.989 -8.581 -11.981 1.00 58.66 112 SER A C 1
ATOM 841 O O . SER A 1 112 ? 27.374 -9.353 -12.715 1.00 58.66 112 SER A O 1
ATOM 843 N N . LEU A 1 113 ? 28.207 -7.308 -12.333 1.00 63.84 113 LEU A N 1
ATOM 844 C CA . LEU A 1 113 ? 27.874 -6.760 -13.645 1.00 63.84 113 LEU A CA 1
ATOM 845 C C . LEU A 1 113 ? 29.118 -6.849 -14.540 1.00 63.84 113 LEU A C 1
ATOM 847 O O . LEU A 1 113 ? 30.139 -6.206 -14.288 1.00 63.84 113 LEU A O 1
ATOM 851 N N . ASN A 1 114 ? 29.040 -7.653 -15.602 1.00 56.12 114 ASN A N 1
ATOM 852 C CA . ASN A 1 114 ? 30.128 -7.802 -16.568 1.00 56.12 114 ASN A CA 1
ATOM 853 C C . ASN A 1 114 ? 30.296 -6.512 -17.394 1.00 56.12 114 ASN A C 1
ATOM 855 O O . ASN A 1 114 ? 29.635 -6.316 -18.407 1.00 56.12 114 ASN A O 1
ATOM 859 N N . CYS A 1 115 ? 31.216 -5.638 -16.978 1.00 48.19 115 CYS A N 1
ATOM 860 C CA . CYS A 1 115 ? 31.556 -4.376 -17.658 1.00 48.19 115 CYS A CA 1
ATOM 861 C C . CYS A 1 115 ? 32.401 -4.571 -18.950 1.00 48.19 115 CYS A C 1
ATOM 863 O O . CYS A 1 115 ? 32.795 -3.611 -19.608 1.00 48.19 115 CYS A O 1
ATOM 865 N N . CYS A 1 116 ? 32.702 -5.816 -19.338 1.00 43.62 116 CYS A N 1
ATOM 866 C CA . CYS A 1 116 ? 33.750 -6.156 -20.313 1.00 43.62 116 CYS A CA 1
ATOM 867 C C . CYS A 1 116 ? 33.516 -5.732 -21.780 1.00 43.62 116 CYS A C 1
ATOM 869 O O . CYS A 1 116 ? 34.394 -5.973 -22.602 1.00 43.62 116 CYS A O 1
ATOM 871 N N . GLN A 1 117 ? 32.403 -5.090 -22.145 1.00 44.56 117 GLN A N 1
ATOM 872 C CA . GLN A 1 117 ? 32.169 -4.637 -23.530 1.00 44.56 117 GLN A CA 1
ATOM 873 C C . GLN A 1 117 ? 32.533 -3.171 -23.807 1.00 44.56 117 GLN A C 1
ATOM 875 O O . GLN A 1 117 ? 32.397 -2.726 -24.945 1.00 44.56 117 GLN A O 1
ATOM 880 N N . LEU A 1 118 ? 33.052 -2.420 -22.828 1.00 43.69 118 LEU A N 1
ATOM 881 C CA . LEU A 1 118 ? 33.293 -0.981 -23.005 1.00 43.69 118 LEU A CA 1
ATOM 882 C C . LEU A 1 118 ? 34.509 -0.599 -23.879 1.00 43.69 118 LEU A C 1
ATOM 884 O O . LEU A 1 118 ? 34.729 0.589 -24.087 1.00 43.69 118 LEU A O 1
ATOM 888 N N . PHE A 1 119 ? 35.291 -1.552 -24.400 1.00 42.78 119 PHE A N 1
ATOM 889 C CA . PHE A 1 119 ? 36.551 -1.239 -25.098 1.00 42.78 119 PHE A CA 1
ATOM 890 C C . PHE A 1 119 ? 36.598 -1.516 -26.608 1.00 42.78 119 PHE A C 1
ATOM 892 O O . PHE A 1 119 ? 37.611 -1.198 -27.221 1.00 42.78 119 PHE A O 1
ATOM 899 N N . SER A 1 120 ? 35.549 -2.054 -27.246 1.00 39.44 120 SER A N 1
ATOM 900 C CA . SER A 1 120 ? 35.670 -2.514 -28.648 1.00 39.44 120 SER A CA 1
ATOM 901 C C . SER A 1 120 ? 34.901 -1.708 -29.703 1.00 39.44 120 SER A C 1
ATOM 903 O O . SER A 1 120 ? 34.733 -2.202 -30.813 1.00 39.44 120 SER A O 1
ATOM 905 N N . SER A 1 121 ? 34.438 -0.490 -29.402 1.00 37.31 121 SER A N 1
ATOM 906 C CA . SER A 1 121 ? 33.763 0.361 -30.403 1.00 37.31 121 SER A CA 1
ATOM 907 C C . SER A 1 121 ? 34.330 1.782 -30.484 1.00 37.31 121 SER A C 1
ATOM 909 O O . SER A 1 121 ? 33.599 2.732 -30.757 1.00 37.31 121 SER A O 1
ATOM 911 N N . VAL A 1 122 ? 35.637 1.919 -30.240 1.00 40.03 122 VAL A N 1
ATOM 912 C CA . VAL A 1 122 ? 36.439 3.080 -30.663 1.00 40.03 122 VAL A CA 1
ATOM 913 C C . VAL A 1 122 ? 37.691 2.559 -31.378 1.00 40.03 122 VAL A C 1
ATOM 915 O O . VAL A 1 122 ? 38.811 2.749 -30.919 1.00 40.03 122 VAL A O 1
ATOM 918 N N . TYR A 1 123 ? 37.466 1.811 -32.456 1.00 38.00 123 TYR A N 1
ATOM 919 C CA . TYR A 1 123 ? 38.332 1.666 -33.628 1.00 38.00 123 TYR A CA 1
ATOM 920 C C . TYR A 1 123 ? 37.429 1.400 -34.830 1.00 38.00 123 TYR A C 1
ATOM 922 O O . TYR A 1 123 ? 36.419 0.682 -34.639 1.00 38.00 123 TYR A O 1
#

Organism: NCBI:txid479676

Radius of gyration: 23.14 Å; chains: 1; bounding box: 59×31×61 Å